Protein AF-A0A7C2S254-F1 (afdb_monomer)

Foldseek 3Di:
DPPDDFDWDFPDWADPDPFKIKTKTFTDPPDPDADDQPDWDWDWDDDPNHTDTDIFHFPDDRVDPRITITIAGHDVVDPPSVSD

Solvent-accessible surface area (backbone atoms only — not comparable to full-atom values): 5357 Å² total; per-residue (Å²): 129,84,86,80,82,77,68,64,44,82,74,45,76,46,79,79,49,102,45,30,36,36,39,31,36,30,48,51,91,89,59,86,81,82,67,62,86,87,43,64,46,74,46,79,40,82,49,98,95,45,75,47,76,44,80,44,57,54,67,48,59,67,84,50,71,60,42,47,29,37,71,47,58,54,42,90,95,36,95,60,38,70,81,107

Mean predicted aligned error: 4.43 Å

Secondary structure (DSSP, 8-state):
-------EEEEEEEEEETTEEEEEEEEPTT------TT-EEEEEEEETTEEEEEEEEB-S-TT--SEEEEEEE--TT-TTGGG-

pLDDT: mean 90.17, std 11.11, range [46.66, 98.19]

Sequence (84 aa):
MPKASYPTTVEAIQILTPTVKVFRLRFQPGADFRFIAGQYVMVDIPKDGGVIQKAYSIASSPMQVGSIDLCIKLVEGGYVSTYF

Nearest PDB structures (foldseek):
  5thx-assembly1_A  TM=8.534E-01  e=3.247E-04  Neisseria gonorrhoeae MIA_2011_03-10
  5yly-assembly1_A  TM=8.024E-01  e=4.098E-03  Ulva prolifera
  2gpj-assembly1_A  TM=8.215E-01  e=1.195E-02  Shewanella putrefaciens CN-32
  6o0a-assembly1_A  TM=8.733E-01  e=2.099E-02  Malassezia yamatoensis
  3jqp-assembly6_F-4  TM=5.993E-01  e=5.470E-02  Plasmodium falciparum

Structure (mmCIF, N/CA/C/O backbone):
data_AF-A0A7C2S254-F1
#
_entry.id   AF-A0A7C2S254-F1
#
loop_
_atom_site.group_PDB
_atom_site.id
_atom_site.type_symbol
_atom_site.label_atom_id
_atom_site.label_alt_id
_atom_site.label_comp_id
_atom_site.label_asym_id
_atom_site.label_entity_id
_atom_site.label_seq_id
_atom_site.pdbx_PDB_ins_code
_atom_site.Cartn_x
_atom_site.Cartn_y
_atom_site.Cartn_z
_atom_site.occupancy
_atom_site.B_iso_or_equiv
_atom_site.auth_seq_id
_atom_site.auth_comp_id
_atom_site.auth_asym_id
_atom_site.auth_atom_id
_atom_site.pdbx_PDB_model_num
ATOM 1 N N . MET A 1 1 ? -2.832 13.951 -15.449 1.00 46.66 1 MET A N 1
ATOM 2 C CA . MET A 1 1 ? -2.398 12.584 -15.816 1.00 46.66 1 MET A CA 1
ATOM 3 C C . MET A 1 1 ? -3.585 11.653 -15.633 1.00 46.66 1 MET A C 1
ATOM 5 O O . MET A 1 1 ? -4.311 11.862 -14.664 1.00 46.66 1 MET A O 1
ATOM 9 N N . PRO A 1 2 ? -3.844 10.699 -16.542 1.00 48.44 2 PR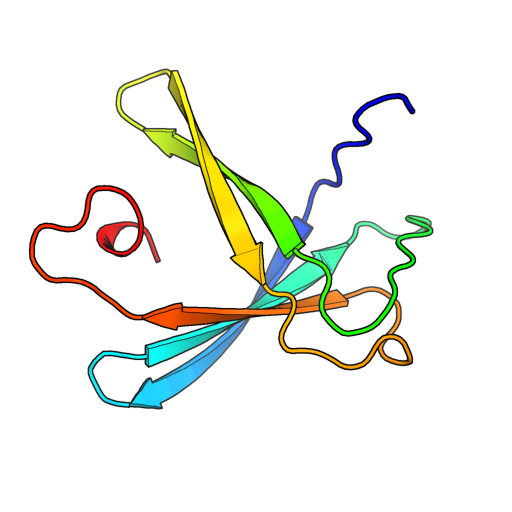O A N 1
ATOM 10 C CA . PRO A 1 2 ? -4.904 9.718 -16.328 1.00 48.44 2 PRO A CA 1
ATOM 11 C C . PRO A 1 2 ? -4.638 8.952 -15.026 1.00 48.44 2 PRO A C 1
ATOM 13 O O . PRO A 1 2 ? -3.495 8.621 -14.712 1.00 48.44 2 PRO A O 1
ATOM 16 N N . LYS A 1 3 ? -5.694 8.724 -14.243 1.00 62.72 3 LYS A N 1
ATOM 17 C CA . LYS A 1 3 ? -5.634 7.969 -12.988 1.00 62.72 3 LYS A CA 1
ATOM 18 C C . LYS A 1 3 ? -5.422 6.495 -13.361 1.00 62.72 3 LYS A C 1
ATOM 20 O O . LYS A 1 3 ? -6.378 5.801 -13.687 1.00 62.72 3 LYS A O 1
ATOM 25 N N . ALA A 1 4 ? -4.172 6.042 -13.411 1.00 82.44 4 ALA A N 1
ATOM 26 C CA . ALA A 1 4 ? -3.870 4.634 -13.645 1.00 82.44 4 ALA A CA 1
ATOM 27 C C . ALA A 1 4 ? -4.225 3.839 -12.381 1.00 82.44 4 ALA A C 1
ATOM 29 O O . ALA A 1 4 ? -3.727 4.149 -11.297 1.00 82.44 4 ALA A O 1
ATOM 30 N N . SER A 1 5 ? -5.108 2.850 -12.519 1.00 89.62 5 SER A N 1
ATOM 31 C CA . SER A 1 5 ? -5.415 1.896 -11.452 1.00 89.62 5 SER A CA 1
ATOM 32 C C . SER A 1 5 ? -4.613 0.620 -11.673 1.00 89.62 5 SER A C 1
ATOM 34 O O . SER A 1 5 ? -4.504 0.140 -12.802 1.00 89.62 5 SER A O 1
ATOM 36 N N . TYR A 1 6 ? -4.043 0.090 -10.595 1.00 93.38 6 TYR A N 1
ATOM 37 C CA . TYR A 1 6 ? -3.195 -1.093 -10.622 1.00 93.38 6 TYR A CA 1
ATOM 38 C C . TYR A 1 6 ? -3.846 -2.190 -9.779 1.00 93.38 6 TYR A C 1
ATOM 40 O O . TYR A 1 6 ? -3.846 -2.090 -8.549 1.00 93.38 6 TYR A O 1
ATOM 48 N N . PRO A 1 7 ? -4.389 -3.249 -10.403 1.00 93.50 7 PRO A N 1
ATOM 49 C CA . PRO A 1 7 ? -4.826 -4.425 -9.670 1.00 93.50 7 PRO A CA 1
ATOM 50 C C . PRO A 1 7 ? -3.640 -5.042 -8.926 1.00 93.50 7 PRO A C 1
ATOM 52 O O . PRO A 1 7 ? -2.559 -5.224 -9.496 1.00 93.50 7 PRO A O 1
ATOM 55 N N . THR A 1 8 ? -3.843 -5.378 -7.655 1.00 95.38 8 THR A N 1
ATOM 56 C CA . THR A 1 8 ? -2.807 -5.967 -6.803 1.00 95.38 8 THR A CA 1
ATOM 57 C C . THR A 1 8 ? -3.326 -7.188 -6.061 1.00 95.38 8 THR A C 1
ATOM 59 O O . THR A 1 8 ? -4.531 -7.388 -5.910 1.00 95.38 8 THR A O 1
ATOM 62 N N . THR A 1 9 ? -2.401 -8.017 -5.594 1.00 96.06 9 THR A N 1
ATOM 63 C CA . THR A 1 9 ? -2.673 -9.095 -4.642 1.00 96.06 9 THR A CA 1
ATOM 64 C C . THR A 1 9 ? -1.884 -8.826 -3.369 1.00 96.06 9 THR A C 1
ATOM 66 O O . THR A 1 9 ? -0.726 -8.414 -3.442 1.00 96.06 9 THR A O 1
ATOM 69 N N . VAL A 1 10 ? -2.490 -9.072 -2.205 1.00 96.38 10 VAL A N 1
ATOM 70 C CA . VAL A 1 10 ? -1.755 -9.072 -0.935 1.00 96.38 10 VAL A CA 1
ATOM 71 C C . VAL A 1 10 ? -0.810 -10.272 -0.945 1.00 96.38 10 VAL A C 1
ATOM 73 O O . VAL A 1 10 ? -1.253 -11.415 -0.890 1.00 96.38 10 VAL A O 1
ATOM 76 N N . GLU A 1 11 ? 0.487 -10.012 -1.069 1.00 97.19 11 GLU A N 1
ATOM 77 C CA . GLU A 1 11 ? 1.525 -11.045 -1.089 1.00 97.19 11 GLU A CA 1
ATOM 78 C C . GLU A 1 11 ? 1.953 -11.439 0.327 1.00 97.19 11 GLU A C 1
ATOM 80 O O . GLU A 1 11 ? 2.228 -12.606 0.590 1.00 97.19 11 GLU A O 1
ATOM 85 N N . ALA A 1 12 ? 1.992 -10.472 1.244 1.00 97.06 12 ALA A N 1
ATOM 86 C CA . ALA A 1 12 ? 2.358 -10.703 2.633 1.00 97.06 12 ALA A CA 1
ATOM 87 C C . ALA A 1 12 ? 1.686 -9.691 3.564 1.00 97.06 12 ALA A C 1
ATOM 89 O O . ALA A 1 12 ? 1.410 -8.551 3.177 1.00 97.06 12 ALA A O 1
ATOM 90 N N . ILE A 1 13 ? 1.474 -10.111 4.811 1.00 97.19 13 ILE A N 1
ATOM 91 C CA . ILE A 1 13 ? 1.033 -9.253 5.910 1.00 97.19 13 ILE A CA 1
ATOM 92 C C . ILE A 1 13 ? 2.003 -9.452 7.071 1.00 97.19 13 ILE A C 1
ATOM 94 O O . ILE A 1 13 ? 2.185 -10.574 7.541 1.00 97.19 13 ILE A O 1
ATOM 98 N N . GLN A 1 14 ? 2.606 -8.368 7.550 1.00 97.44 14 GLN A N 1
ATOM 99 C CA . GLN A 1 14 ? 3.472 -8.377 8.726 1.00 97.44 14 GLN A CA 1
ATOM 100 C C . GLN A 1 14 ? 2.833 -7.559 9.845 1.00 97.44 14 GLN A C 1
ATOM 102 O O . GLN A 1 14 ? 2.513 -6.388 9.666 1.00 97.44 14 GLN A O 1
ATOM 107 N N . ILE A 1 15 ? 2.684 -8.154 11.025 1.00 96.75 15 ILE A N 1
ATOM 108 C CA . ILE A 1 15 ? 2.242 -7.438 12.225 1.00 96.75 15 ILE A CA 1
ATOM 109 C C . ILE A 1 15 ? 3.467 -6.746 12.831 1.00 96.75 15 ILE A C 1
ATOM 111 O O . ILE A 1 15 ? 4.423 -7.419 13.210 1.00 96.75 15 ILE A O 1
ATOM 115 N N . LEU A 1 16 ? 3.450 -5.413 12.908 1.00 95.88 16 LEU A N 1
ATOM 116 C CA . LEU A 1 16 ? 4.514 -4.637 13.559 1.00 95.88 16 LEU A CA 1
ATOM 117 C C . LEU A 1 16 ? 4.176 -4.327 15.016 1.00 95.88 16 LEU A C 1
ATOM 119 O O . LEU A 1 16 ? 5.048 -4.346 15.879 1.00 95.88 16 LEU A O 1
ATOM 123 N N . THR A 1 17 ? 2.907 -4.029 15.293 1.00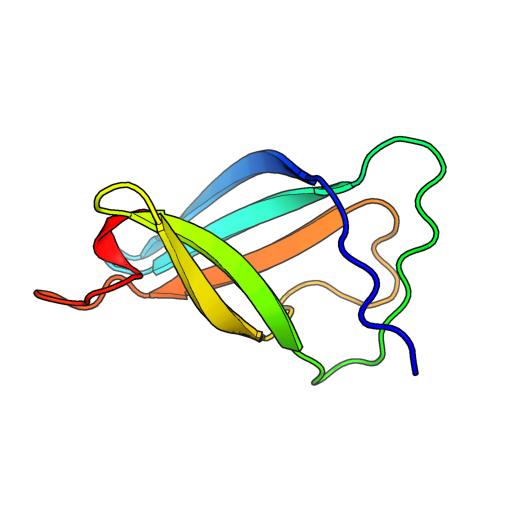 95.94 17 THR A N 1
ATOM 124 C CA . THR A 1 17 ? 2.386 -3.777 16.643 1.00 95.94 17 THR A CA 1
ATOM 125 C C . THR A 1 17 ? 0.948 -4.299 16.734 1.00 95.94 17 THR A C 1
ATOM 127 O O . THR A 1 17 ? 0.352 -4.593 15.694 1.00 95.94 17 THR A O 1
ATOM 130 N N . PRO A 1 18 ? 0.323 -4.345 17.927 1.00 93.69 18 PRO A N 1
ATOM 131 C CA . PRO A 1 18 ? -1.087 -4.727 18.055 1.00 93.69 18 PRO A CA 1
ATOM 132 C C . PRO A 1 18 ? -2.056 -3.886 17.210 1.00 93.69 18 PRO A C 1
ATOM 134 O O . PRO A 1 18 ? -3.165 -4.326 16.932 1.00 93.69 18 PRO A O 1
ATOM 137 N N . THR A 1 19 ? -1.650 -2.681 16.797 1.00 93.56 19 THR A N 1
ATOM 138 C CA . THR A 1 19 ? -2.483 -1.775 15.993 1.00 93.56 19 THR A CA 1
ATOM 139 C C . THR A 1 19 ? -1.868 -1.430 14.644 1.00 93.56 19 THR A C 1
ATOM 141 O O . THR A 1 19 ? -2.434 -0.609 13.938 1.00 93.56 19 THR A O 1
ATOM 144 N N . VAL A 1 20 ? -0.728 -2.002 14.251 1.00 95.12 20 VAL A N 1
ATOM 145 C CA . VAL A 1 20 ? -0.059 -1.655 12.988 1.00 95.12 20 VAL A CA 1
ATOM 146 C C . VAL A 1 20 ? 0.341 -2.914 12.241 1.00 95.12 20 VAL A C 1
ATOM 148 O O . VAL A 1 20 ? 1.087 -3.747 12.760 1.00 95.12 20 VAL A O 1
ATOM 151 N N . LYS A 1 21 ? -0.113 -3.007 10.991 1.00 97.06 21 LYS A N 1
ATOM 152 C CA . LYS A 1 21 ? 0.260 -4.060 10.048 1.00 97.06 21 LYS A CA 1
ATOM 153 C C . LYS A 1 21 ? 0.871 -3.441 8.793 1.00 97.06 21 LYS A C 1
ATOM 155 O O . LYS A 1 21 ? 0.449 -2.372 8.352 1.00 97.06 21 LYS A O 1
ATOM 160 N N . VAL A 1 22 ? 1.829 -4.136 8.199 1.00 97.88 22 VAL A N 1
ATOM 161 C CA . VAL A 1 22 ? 2.352 -3.849 6.864 1.00 97.88 22 VAL A CA 1
ATOM 162 C C . VAL A 1 22 ? 1.733 -4.826 5.880 1.00 97.88 22 VAL A C 1
ATOM 164 O O . VAL A 1 22 ? 1.810 -6.035 6.084 1.00 97.88 22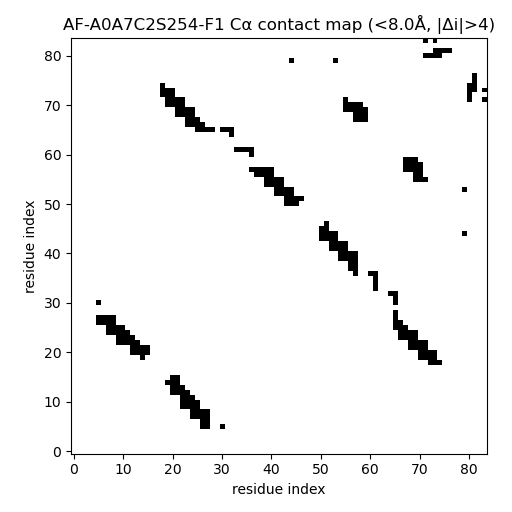 VAL A O 1
ATOM 167 N N . PHE A 1 23 ? 1.147 -4.296 4.812 1.00 97.62 23 PHE A N 1
ATOM 168 C CA . PHE A 1 23 ? 0.619 -5.060 3.687 1.00 97.62 23 PHE A CA 1
ATOM 169 C C . PHE A 1 23 ? 1.551 -4.897 2.502 1.00 97.62 23 PHE A C 1
ATOM 171 O O . PHE A 1 23 ? 1.734 -3.777 2.023 1.00 97.62 23 PHE A O 1
ATOM 178 N N . ARG A 1 24 ? 2.098 -6.003 2.003 1.00 97.94 24 ARG A N 1
ATOM 179 C CA . ARG A 1 24 ? 2.810 -6.016 0.727 1.00 97.94 24 ARG A CA 1
ATOM 180 C C . ARG A 1 24 ? 1.822 -6.274 -0.395 1.00 97.94 24 ARG A C 1
ATOM 182 O O . ARG A 1 24 ? 1.235 -7.354 -0.471 1.00 97.94 24 ARG A O 1
ATOM 189 N N . LEU A 1 25 ? 1.644 -5.287 -1.260 1.00 97.38 25 LEU A N 1
ATOM 190 C CA . LEU A 1 25 ? 0.781 -5.359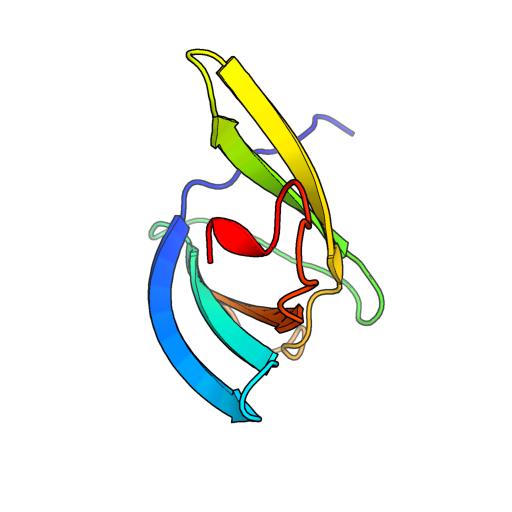 -2.430 1.00 97.38 25 LEU A CA 1
ATOM 191 C C . LEU A 1 25 ? 1.641 -5.618 -3.660 1.00 97.38 25 LEU A C 1
ATOM 193 O O . LEU A 1 25 ? 2.424 -4.761 -4.069 1.00 97.38 25 LEU A O 1
ATOM 197 N N . ARG A 1 26 ? 1.495 -6.801 -4.253 1.00 97.88 26 ARG A N 1
ATOM 198 C CA . ARG A 1 26 ? 2.176 -7.173 -5.493 1.00 97.88 26 ARG A CA 1
ATOM 199 C C . ARG A 1 26 ? 1.334 -6.763 -6.693 1.00 97.88 26 ARG A C 1
ATOM 201 O O . ARG A 1 26 ? 0.147 -7.090 -6.752 1.00 97.88 26 ARG A O 1
ATOM 208 N N . PHE A 1 27 ? 1.950 -6.084 -7.653 1.00 96.75 27 PHE A N 1
ATOM 209 C CA . PHE A 1 27 ? 1.319 -5.734 -8.924 1.00 96.75 27 PHE A CA 1
ATOM 210 C C . PHE A 1 27 ? 1.219 -6.946 -9.857 1.00 96.75 27 PHE A C 1
ATOM 212 O O . PHE A 1 27 ? 1.960 -7.921 -9.726 1.00 96.75 27 PHE A O 1
ATOM 219 N N . GLN A 1 28 ? 0.307 -6.885 -10.828 1.00 95.50 28 GLN A N 1
ATOM 220 C CA . GLN A 1 28 ? 0.255 -7.885 -11.896 1.00 95.50 28 GLN A CA 1
ATOM 221 C C . GLN A 1 28 ? 1.552 -7.880 -12.730 1.00 95.50 28 GLN A C 1
ATOM 223 O O . GLN A 1 28 ? 2.165 -6.818 -12.897 1.00 95.50 28 GLN A O 1
ATOM 228 N N . PRO A 1 29 ? 1.980 -9.034 -13.279 1.00 92.75 29 PRO A N 1
ATOM 229 C CA . PRO A 1 29 ? 3.134 -9.095 -14.170 1.00 92.75 29 PRO A CA 1
ATOM 230 C C . PRO A 1 29 ? 3.021 -8.084 -15.319 1.00 92.75 29 PRO A C 1
ATOM 232 O O . PRO A 1 29 ? 1.971 -7.962 -15.945 1.00 92.75 29 PRO A O 1
ATOM 235 N N . GLY A 1 30 ? 4.104 -7.355 -15.591 1.00 89.75 30 GLY A N 1
ATOM 236 C CA . GLY A 1 30 ? 4.147 -6.331 -16.641 1.00 89.75 30 GLY A CA 1
ATOM 237 C C . GLY A 1 30 ? 3.647 -4.942 -16.226 1.00 89.75 30 GLY A C 1
ATOM 238 O O . GLY A 1 30 ? 3.755 -4.012 -17.021 1.00 89.75 30 GLY A O 1
ATOM 239 N N . ALA A 1 31 ? 3.150 -4.759 -14.999 1.00 92.19 31 ALA A N 1
ATOM 240 C CA . ALA A 1 31 ? 2.865 -3.426 -14.476 1.00 92.19 31 ALA A CA 1
ATOM 241 C C . ALA A 1 31 ? 4.164 -2.628 -14.251 1.00 92.19 31 ALA A C 1
ATOM 243 O O . ALA A 1 31 ? 5.023 -3.045 -13.473 1.00 92.19 31 ALA A O 1
ATOM 244 N N . ASP A 1 32 ? 4.283 -1.454 -14.876 1.00 91.25 32 ASP A N 1
ATOM 245 C CA . ASP A 1 32 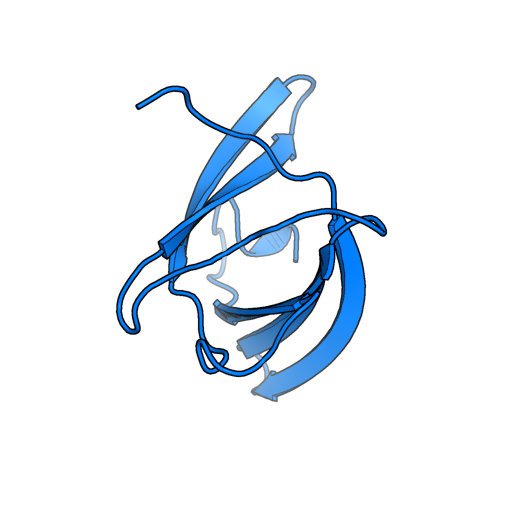? 5.390 -0.514 -14.647 1.00 91.25 32 ASP A CA 1
ATOM 246 C C . ASP A 1 32 ? 4.964 0.596 -13.679 1.00 91.25 32 ASP A C 1
ATOM 248 O O . ASP A 1 32 ? 4.733 1.748 -14.049 1.00 91.25 32 ASP A O 1
ATOM 252 N N . PHE A 1 33 ? 4.798 0.222 -12.410 1.00 94.12 33 PHE A N 1
ATOM 253 C CA . PHE A 1 33 ? 4.523 1.185 -11.350 1.00 94.12 33 PHE A CA 1
ATOM 254 C C . PHE A 1 33 ? 5.831 1.801 -10.843 1.00 94.12 33 PHE A C 1
ATOM 256 O O . PHE A 1 33 ? 6.689 1.102 -10.297 1.00 94.12 33 PHE A O 1
ATOM 263 N N . ARG A 1 34 ? 5.967 3.123 -10.980 1.00 94.31 34 ARG A N 1
ATOM 264 C CA . ARG A 1 34 ? 7.115 3.908 -10.504 1.00 94.31 34 ARG A CA 1
ATOM 265 C C . ARG A 1 34 ? 6.638 5.071 -9.647 1.00 94.31 34 ARG A C 1
ATOM 267 O O . ARG A 1 34 ? 5.627 5.696 -9.953 1.00 94.31 34 ARG A O 1
ATOM 274 N N . PHE A 1 35 ? 7.385 5.369 -8.590 1.00 94.88 35 PHE A N 1
ATOM 275 C CA . PHE A 1 35 ? 7.072 6.446 -7.656 1.00 94.88 35 PHE A CA 1
ATOM 276 C C . PHE A 1 35 ? 8.351 7.075 -7.095 1.00 94.88 35 PHE A C 1
ATOM 278 O O . PHE A 1 35 ? 9.435 6.500 -7.182 1.00 94.88 35 PHE A O 1
ATOM 285 N N . ILE A 1 36 ? 8.215 8.261 -6.512 1.00 96.38 36 ILE A N 1
ATOM 286 C CA . ILE A 1 36 ? 9.258 8.961 -5.760 1.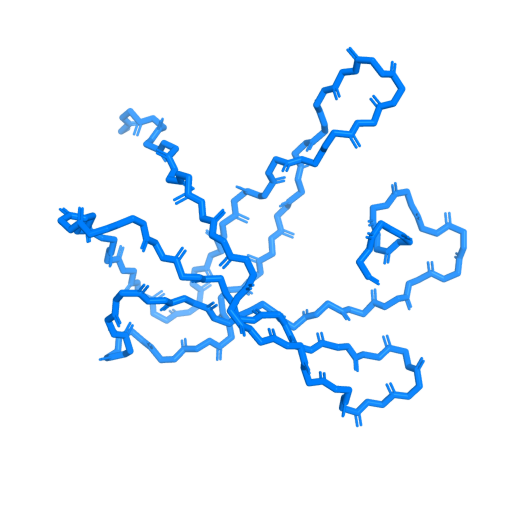00 96.38 36 ILE A CA 1
ATOM 287 C C . ILE A 1 36 ? 8.951 8.804 -4.267 1.00 96.38 36 ILE A C 1
ATOM 289 O O . ILE A 1 36 ? 7.789 8.834 -3.855 1.00 96.38 36 ILE A O 1
ATOM 293 N N . ALA A 1 37 ? 9.989 8.645 -3.445 1.00 96.81 37 ALA A N 1
ATOM 294 C CA . ALA A 1 37 ? 9.836 8.555 -1.996 1.00 96.81 37 ALA A CA 1
ATOM 295 C C . ALA A 1 37 ? 9.041 9.754 -1.438 1.00 96.81 37 ALA A C 1
ATOM 297 O O . ALA A 1 37 ? 9.257 10.897 -1.836 1.00 96.81 37 ALA A O 1
ATOM 298 N N . GLY A 1 38 ? 8.108 9.475 -0.523 1.00 95.56 38 GLY A N 1
ATOM 299 C CA . GLY A 1 38 ? 7.176 10.466 0.029 1.00 95.56 38 GLY A CA 1
ATOM 300 C C . GLY A 1 38 ? 5.824 10.553 -0.693 1.00 95.56 38 GLY A C 1
ATOM 301 O O . GLY A 1 38 ? 4.928 11.240 -0.206 1.00 95.56 38 GLY A O 1
ATOM 302 N N . GLN A 1 39 ? 5.637 9.849 -1.815 1.00 97.25 39 GLN A N 1
ATOM 303 C CA . GLN A 1 39 ? 4.335 9.744 -2.480 1.00 97.25 39 GLN A CA 1
ATOM 304 C C . GLN A 1 39 ? 3.376 8.764 -1.780 1.00 97.25 39 GLN A C 1
ATOM 306 O O . GLN A 1 39 ? 3.757 7.938 -0.947 1.00 97.25 39 GLN A O 1
ATOM 311 N N . TYR A 1 40 ? 2.099 8.865 -2.148 1.00 96.44 40 TYR A N 1
ATOM 312 C CA . TYR A 1 40 ? 1.012 8.025 -1.657 1.00 96.44 40 TYR A CA 1
ATOM 313 C C . TYR A 1 40 ? 0.213 7.431 -2.820 1.00 96.44 40 TYR A C 1
ATOM 315 O O . TYR A 1 40 ? 0.255 7.938 -3.943 1.00 96.44 40 TYR A O 1
ATOM 323 N N . VAL A 1 41 ? -0.549 6.378 -2.531 1.00 95.62 41 VAL A N 1
ATOM 324 C CA . VAL A 1 41 ? -1.529 5.781 -3.447 1.00 95.62 41 VAL A CA 1
ATOM 325 C C . VAL A 1 41 ? -2.939 5.929 -2.893 1.00 95.62 41 VAL A C 1
ATOM 327 O O . VAL A 1 41 ? -3.138 5.986 -1.679 1.00 95.62 41 VAL A O 1
ATOM 330 N N . MET A 1 42 ? -3.927 5.980 -3.785 1.00 95.25 42 MET A N 1
ATOM 331 C CA . MET A 1 42 ? -5.329 5.796 -3.415 1.00 95.25 42 MET A CA 1
ATOM 332 C C . MET A 1 42 ? -5.644 4.306 -3.498 1.00 95.25 42 MET A C 1
ATOM 334 O O . MET A 1 42 ? -5.525 3.722 -4.571 1.00 95.25 42 MET A O 1
ATOM 338 N N . VAL A 1 43 ? -6.021 3.703 -2.375 1.00 93.50 43 VAL A N 1
ATOM 339 C CA . VAL A 1 43 ? -6.443 2.303 -2.320 1.00 93.50 43 VAL A CA 1
ATOM 340 C C . VAL A 1 43 ? -7.961 2.246 -2.412 1.00 93.50 43 VAL A C 1
ATOM 342 O O . VAL A 1 43 ? -8.650 2.912 -1.635 1.00 93.50 43 VAL A O 1
ATOM 345 N N . ASP A 1 44 ? -8.447 1.451 -3.361 1.00 92.50 44 ASP A N 1
ATOM 346 C CA . ASP A 1 44 ? -9.862 1.158 -3.568 1.00 92.50 44 ASP A CA 1
ATOM 347 C C . ASP A 1 44 ? -10.288 0.016 -2.650 1.00 92.50 44 ASP A C 1
ATOM 349 O O . ASP A 1 44 ? -9.710 -1.071 -2.678 1.00 92.50 44 ASP A O 1
ATOM 353 N N . ILE A 1 45 ? -11.285 0.272 -1.807 1.00 87.56 45 ILE A N 1
ATOM 354 C CA . ILE A 1 45 ? -11.717 -0.650 -0.757 1.00 87.56 45 ILE A CA 1
ATOM 355 C C . ILE A 1 45 ? -13.211 -0.915 -0.942 1.00 87.56 45 ILE A C 1
ATOM 357 O O . ILE A 1 45 ? -14.005 0.030 -0.867 1.00 87.56 45 ILE A O 1
ATOM 361 N N . PRO A 1 46 ? -13.616 -2.169 -1.206 1.00 86.25 46 PRO A N 1
ATOM 362 C CA . PRO A 1 46 ? -15.023 -2.530 -1.316 1.00 86.25 46 PRO A CA 1
ATOM 363 C C . PRO A 1 46 ? -15.736 -2.339 0.027 1.00 86.25 46 PRO A C 1
ATOM 365 O O . PRO A 1 46 ? -15.283 -2.854 1.050 1.00 86.25 46 PRO A O 1
ATOM 368 N N . LYS A 1 47 ? -16.859 -1.615 0.034 1.00 81.56 47 LYS A N 1
ATOM 369 C CA . LYS A 1 47 ? -17.682 -1.406 1.232 1.00 81.56 47 LYS A CA 1
ATOM 370 C C . LYS A 1 47 ? -19.135 -1.110 0.868 1.00 81.56 47 LYS A C 1
ATOM 372 O O . LYS A 1 47 ? -19.385 -0.282 -0.000 1.00 81.56 47 LYS A O 1
ATOM 377 N N . ASP A 1 48 ? -20.076 -1.765 1.551 1.00 83.69 48 ASP A N 1
ATOM 378 C CA . ASP A 1 48 ? -21.526 -1.511 1.471 1.00 83.69 48 ASP A CA 1
ATOM 379 C C . ASP A 1 48 ? -22.083 -1.446 0.030 1.00 83.69 48 ASP A C 1
ATOM 381 O O . ASP A 1 48 ? -22.915 -0.607 -0.302 1.00 83.69 48 ASP A O 1
ATOM 385 N N . GLY A 1 49 ? -21.594 -2.321 -0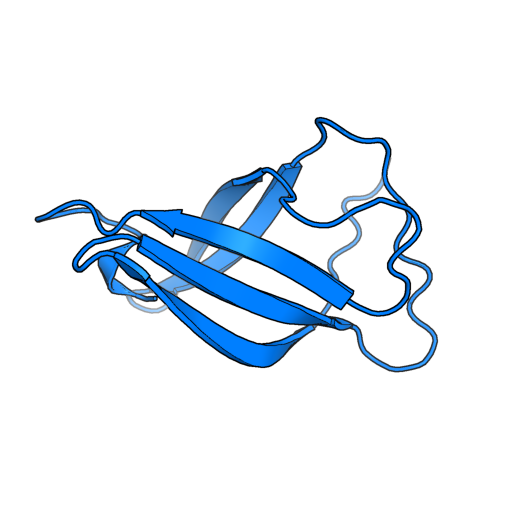.858 1.00 86.31 49 GLY A N 1
ATOM 386 C CA . GLY A 1 49 ? -21.999 -2.361 -2.272 1.00 86.31 49 GLY A CA 1
ATOM 387 C C . GLY A 1 49 ? -21.346 -1.299 -3.169 1.00 86.31 49 GLY A C 1
ATOM 388 O O . GLY A 1 49 ? -21.642 -1.251 -4.361 1.00 86.31 49 GLY A O 1
ATOM 389 N N . GLY A 1 50 ? -20.442 -0.480 -2.626 1.00 89.25 50 GLY A N 1
ATOM 390 C CA . GLY A 1 50 ? -19.648 0.509 -3.352 1.00 89.25 50 GLY A CA 1
ATOM 391 C C . GLY A 1 50 ? -18.140 0.362 -3.127 1.00 89.25 50 GLY A C 1
ATOM 392 O O . GLY A 1 50 ? -17.652 -0.615 -2.557 1.00 89.25 50 GLY A O 1
ATOM 393 N N . VAL A 1 51 ? -17.391 1.363 -3.594 1.00 89.19 51 VAL A N 1
ATOM 394 C CA . VAL A 1 51 ? -15.938 1.469 -3.416 1.00 89.19 51 VAL A CA 1
ATOM 395 C C . VA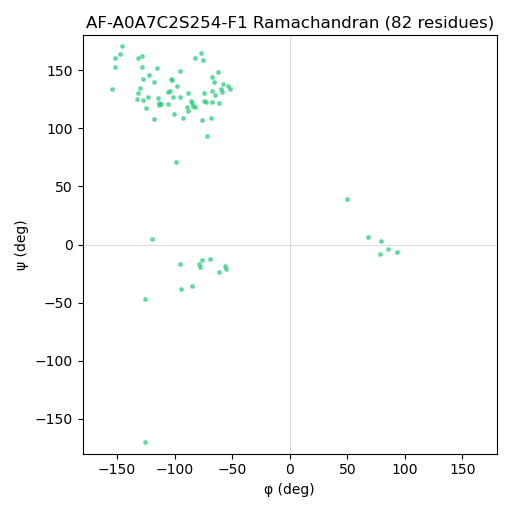L A 1 51 ? -15.627 2.789 -2.729 1.00 89.19 51 VAL A C 1
ATOM 397 O O . VAL A 1 51 ? -16.031 3.853 -3.202 1.00 89.19 51 VAL A O 1
ATOM 400 N N . ILE A 1 52 ? -14.880 2.725 -1.630 1.00 90.25 52 ILE A N 1
ATOM 401 C CA . ILE A 1 52 ? -14.302 3.904 -0.984 1.00 90.25 52 ILE A CA 1
ATOM 402 C C . ILE A 1 52 ? -12.820 3.996 -1.339 1.00 90.25 52 ILE A C 1
ATOM 404 O O . ILE A 1 52 ? -12.129 2.981 -1.391 1.00 90.25 52 ILE A O 1
ATOM 408 N N . GLN A 1 53 ? -12.320 5.213 -1.561 1.00 90.81 53 GLN A N 1
ATOM 409 C CA . GLN A 1 53 ? -10.896 5.442 -1.809 1.00 90.81 53 GLN A CA 1
ATOM 410 C C . GLN A 1 53 ? -10.234 6.025 -0.562 1.00 90.81 53 GLN A C 1
ATOM 412 O O . GLN A 1 53 ? -10.719 7.012 0.001 1.00 90.81 53 GLN A O 1
ATOM 417 N N . LYS A 1 54 ? -9.087 5.476 -0.156 1.00 91.38 54 LYS A N 1
ATOM 418 C CA . LYS A 1 54 ? -8.288 6.037 0.942 1.00 91.38 54 LYS A CA 1
ATOM 419 C C . LYS A 1 54 ? -6.831 6.199 0.539 1.00 91.38 54 LYS A C 1
ATOM 421 O O . LYS A 1 54 ? -6.237 5.296 -0.037 1.00 91.38 54 LYS A O 1
ATOM 426 N N . ALA A 1 55 ? -6.267 7.358 0.863 1.00 94.56 55 ALA A N 1
ATOM 427 C CA . ALA A 1 55 ? -4.853 7.627 0.660 1.00 94.56 55 ALA A CA 1
ATOM 428 C C . ALA A 1 55 ? -4.001 6.881 1.697 1.00 94.56 55 ALA A C 1
ATOM 430 O O . ALA A 1 55 ? -4.253 7.004 2.900 1.00 94.56 55 ALA A O 1
ATOM 431 N N . TYR A 1 56 ? -2.974 6.177 1.227 1.00 95.75 56 TYR A N 1
ATOM 432 C CA . TYR A 1 56 ? -1.927 5.577 2.051 1.00 95.75 56 TYR A CA 1
ATOM 433 C C . TYR A 1 56 ? -0.553 5.911 1.480 1.00 95.75 56 TYR A C 1
ATOM 435 O O . TYR A 1 56 ? -0.310 5.738 0.285 1.00 95.75 56 TYR A O 1
ATOM 443 N N . SER A 1 57 ? 0.349 6.386 2.338 1.00 97.06 57 SER A N 1
ATOM 444 C CA . SER A 1 57 ? 1.745 6.614 1.967 1.00 97.06 57 SER A CA 1
ATOM 445 C C . SER A 1 57 ? 2.432 5.292 1.645 1.00 97.06 57 SER A C 1
ATOM 447 O O . SER A 1 57 ? 2.222 4.295 2.341 1.00 97.06 57 SER A O 1
ATOM 449 N N . ILE A 1 58 ? 3.272 5.295 0.613 1.00 97.94 58 ILE A N 1
ATOM 450 C CA . ILE A 1 58 ? 4.079 4.125 0.271 1.00 97.94 58 ILE A CA 1
ATOM 451 C C . ILE A 1 58 ? 5.218 4.019 1.289 1.00 97.94 58 ILE A C 1
ATOM 453 O O . ILE A 1 58 ? 5.977 4.970 1.474 1.00 97.94 58 ILE A O 1
ATOM 457 N N . ALA A 1 59 ? 5.315 2.875 1.964 1.00 97.75 59 ALA A N 1
ATOM 458 C CA . ALA A 1 59 ? 6.319 2.615 2.995 1.00 97.75 59 ALA A CA 1
ATOM 459 C C . ALA A 1 59 ? 7.564 1.887 2.455 1.00 97.75 59 ALA A C 1
ATOM 461 O O . ALA A 1 59 ? 8.601 1.886 3.115 1.00 97.75 59 ALA A O 1
ATOM 462 N N . SER A 1 60 ? 7.482 1.276 1.269 1.00 97.81 60 SER A N 1
ATOM 463 C CA . SER A 1 60 ? 8.617 0.621 0.608 1.00 97.81 60 SER A CA 1
ATOM 464 C C . SER A 1 60 ? 9.509 1.608 -0.157 1.00 97.81 60 SER A C 1
ATOM 466 O O . SER A 1 60 ? 9.102 2.711 -0.524 1.00 97.81 60 SER A O 1
ATOM 468 N N . SER A 1 61 ? 10.747 1.188 -0.435 1.00 97.56 61 SER A N 1
ATOM 469 C CA . SER A 1 61 ? 11.689 1.943 -1.272 1.00 97.56 61 SER A CA 1
ATOM 470 C C . SER A 1 61 ? 11.229 1.993 -2.740 1.00 97.56 61 SER A C 1
ATOM 472 O O . SER A 1 61 ? 10.779 0.967 -3.248 1.00 97.56 61 SER A O 1
ATOM 474 N N . PRO A 1 62 ? 11.438 3.105 -3.476 1.00 97.19 62 PRO A N 1
ATOM 475 C CA . PRO A 1 62 ? 11.264 3.160 -4.935 1.00 97.19 62 PRO A CA 1
ATOM 476 C C . PRO A 1 62 ? 12.098 2.142 -5.728 1.00 97.19 62 PRO A C 1
ATOM 478 O O . PRO A 1 62 ? 11.809 1.875 -6.893 1.00 97.19 62 PRO A O 1
ATOM 481 N N . MET A 1 63 ? 13.148 1.584 -5.114 1.00 96.69 63 MET A N 1
ATOM 482 C CA . MET A 1 63 ? 13.971 0.527 -5.713 1.00 96.69 63 MET A CA 1
ATOM 483 C C . MET A 1 63 ? 13.307 -0.856 -5.634 1.00 96.69 63 MET A C 1
ATOM 485 O O . MET A 1 63 ? 13.710 -1.765 -6.358 1.00 96.69 63 MET A O 1
ATOM 489 N N . GLN A 1 64 ? 12.297 -1.027 -4.774 1.00 95.62 64 GLN A N 1
ATOM 490 C CA . GLN A 1 64 ? 11.486 -2.238 -4.728 1.00 95.62 64 GLN A CA 1
ATOM 491 C C . GLN A 1 64 ? 10.516 -2.217 -5.911 1.00 95.62 64 GLN A C 1
ATOM 493 O O . GLN A 1 64 ? 9.564 -1.442 -5.946 1.00 95.62 64 GLN A O 1
ATOM 498 N N . VAL A 1 65 ? 10.784 -3.066 -6.901 1.00 94.56 65 VAL A N 1
ATOM 499 C CA . VAL A 1 65 ? 9.966 -3.191 -8.112 1.00 94.56 65 VAL A CA 1
ATOM 500 C C . VAL A 1 65 ? 8.944 -4.319 -7.982 1.00 94.56 65 VAL A C 1
ATOM 502 O O . VAL A 1 65 ? 9.181 -5.319 -7.309 1.00 94.56 65 VAL A O 1
ATOM 505 N N . GLY A 1 66 ? 7.792 -4.164 -8.638 1.00 95.88 66 GLY A N 1
ATOM 506 C CA . GLY A 1 66 ? 6.742 -5.190 -8.687 1.00 95.88 66 GLY A CA 1
ATOM 507 C C . GLY A 1 66 ? 5.866 -5.293 -7.432 1.00 95.88 66 GLY A C 1
ATOM 508 O O . GLY A 1 66 ? 4.842 -5.973 -7.466 1.00 95.88 66 GLY A O 1
ATOM 509 N N . SER A 1 67 ? 6.198 -4.586 -6.351 1.00 97.38 67 SER A N 1
ATOM 510 C CA . SER A 1 67 ? 5.347 -4.480 -5.165 1.00 97.38 67 SER A CA 1
ATOM 511 C C . SER A 1 67 ? 5.559 -3.169 -4.417 1.00 97.38 67 SER A C 1
ATOM 513 O O . SER A 1 67 ? 6.598 -2.522 -4.558 1.00 97.38 67 SER A O 1
ATOM 515 N N . ILE A 1 68 ? 4.582 -2.806 -3.591 1.00 98.06 68 ILE A N 1
ATOM 516 C CA . ILE A 1 68 ? 4.706 -1.742 -2.595 1.00 98.06 68 ILE A CA 1
ATOM 517 C C . ILE A 1 68 ? 4.269 -2.237 -1.224 1.00 98.06 68 ILE A C 1
ATOM 519 O O . ILE A 1 68 ? 3.402 -3.103 -1.121 1.00 98.06 68 ILE A O 1
ATOM 523 N N . ASP A 1 69 ? 4.822 -1.633 -0.179 1.00 98.19 69 ASP A N 1
ATOM 524 C CA . ASP A 1 69 ? 4.416 -1.906 1.195 1.00 98.19 69 ASP A CA 1
ATOM 525 C C . ASP A 1 69 ? 3.579 -0.732 1.720 1.00 98.19 69 ASP A C 1
ATOM 527 O O . ASP A 1 69 ? 3.974 0.430 1.594 1.00 98.19 69 ASP A O 1
ATOM 531 N N . LEU A 1 70 ? 2.422 -1.026 2.315 1.00 97.62 70 LEU A N 1
ATOM 532 C CA . LEU A 1 70 ? 1.569 -0.051 2.992 1.00 97.62 70 LEU A CA 1
ATOM 533 C C . LEU A 1 70 ? 1.535 -0.350 4.488 1.00 97.62 70 LEU A C 1
ATOM 535 O O . LEU A 1 70 ? 1.130 -1.434 4.904 1.00 97.62 70 LEU A O 1
ATOM 539 N N . CYS A 1 71 ? 1.931 0.627 5.300 1.00 96.75 71 CYS A N 1
ATOM 540 C CA . CYS A 1 71 ? 1.861 0.538 6.754 1.00 96.75 71 CYS A CA 1
ATOM 541 C C . CYS A 1 71 ? 0.531 1.127 7.235 1.00 96.75 71 CYS A C 1
ATOM 543 O O . CYS A 1 71 ? 0.308 2.338 7.152 1.00 96.75 71 CYS A O 1
ATOM 545 N N . ILE A 1 72 ? -0.371 0.269 7.706 1.00 94.88 72 ILE A N 1
ATOM 546 C CA . ILE A 1 72 ? -1.737 0.646 8.066 1.00 94.88 72 ILE A CA 1
ATOM 547 C C . ILE A 1 72 ? -1.915 0.495 9.571 1.00 94.88 72 ILE A C 1
ATOM 549 O O . ILE A 1 72 ? -1.777 -0.592 10.135 1.00 94.88 72 ILE A O 1
ATOM 553 N N . LYS A 1 73 ? -2.255 1.614 10.216 1.00 92.81 73 LYS A N 1
ATOM 554 C CA . LYS A 1 73 ? -2.664 1.639 11.615 1.00 92.81 73 LYS A CA 1
ATOM 555 C C . LYS A 1 73 ? -4.164 1.362 11.724 1.00 92.81 73 LYS A C 1
ATOM 557 O O . LYS A 1 73 ? -4.974 2.104 11.165 1.00 92.81 73 LYS A O 1
ATOM 562 N N . LEU A 1 74 ? -4.525 0.335 12.485 1.00 88.81 74 LEU A N 1
ATOM 563 C CA . LEU A 1 74 ? -5.873 0.112 12.979 1.00 88.81 74 LEU A CA 1
ATOM 564 C C . LEU A 1 74 ? -6.277 1.294 13.862 1.00 88.81 74 LEU A C 1
ATOM 566 O O . LEU A 1 74 ? -5.617 1.622 14.849 1.00 88.81 74 LEU A O 1
ATOM 570 N N . VAL A 1 75 ? -7.369 1.942 13.476 1.00 87.12 75 VAL A N 1
ATOM 571 C CA . VAL A 1 75 ? -8.005 3.000 14.256 1.00 87.12 75 VAL A CA 1
ATOM 572 C C . VAL A 1 75 ? -9.326 2.417 14.714 1.00 87.12 75 VAL A C 1
ATOM 574 O O . VAL A 1 75 ? -10.120 1.984 13.881 1.00 87.12 75 VAL A O 1
ATOM 577 N N . GLU A 1 76 ? -9.535 2.354 16.024 1.00 79.19 76 GLU A N 1
ATOM 578 C CA . GLU A 1 76 ? -10.780 1.851 16.597 1.00 79.19 76 GLU A CA 1
ATOM 579 C C . GLU A 1 76 ? -11.965 2.692 16.095 1.00 79.19 76 GLU A C 1
ATOM 581 O O . GLU A 1 76 ? -11.884 3.919 16.033 1.00 79.19 76 GLU A O 1
ATOM 586 N N . GLY A 1 77 ? -13.026 2.031 15.622 1.00 79.12 77 GLY A N 1
ATOM 587 C CA . GLY A 1 77 ? -14.146 2.692 14.936 1.00 79.12 77 GLY A CA 1
ATOM 588 C C . GLY A 1 77 ? -13.801 3.297 13.564 1.00 79.12 77 GLY A C 1
ATOM 589 O O . GLY A 1 77 ? -14.628 3.975 12.956 1.00 79.12 77 GLY A O 1
ATOM 590 N N . GLY A 1 78 ? -12.589 3.074 13.050 1.00 75.56 78 GLY A N 1
ATOM 591 C CA . GLY A 1 78 ? -12.127 3.618 11.780 1.00 75.56 78 GLY A CA 1
ATOM 592 C C . GLY A 1 78 ? -12.872 3.029 10.583 1.00 75.56 78 GLY A C 1
ATOM 593 O O . GLY A 1 78 ? -12.968 1.815 10.425 1.00 75.56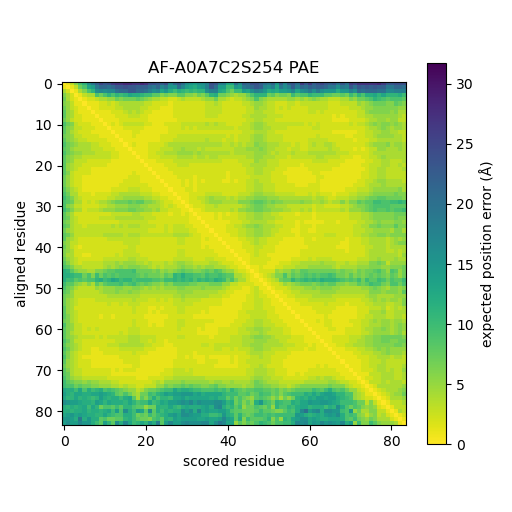 78 GLY A O 1
ATOM 594 N N . TYR A 1 79 ? -13.329 3.900 9.681 1.00 64.69 79 TYR A N 1
ATOM 595 C CA . TYR A 1 79 ? -14.121 3.526 8.500 1.00 64.69 79 TYR A CA 1
ATOM 596 C C . TYR A 1 79 ? -13.412 2.599 7.506 1.00 64.69 79 TYR A C 1
ATOM 598 O O . TYR A 1 79 ? -14.093 1.931 6.727 1.00 64.69 79 TYR A O 1
ATOM 606 N N . VAL A 1 80 ? -12.074 2.612 7.515 1.00 73.06 80 VAL A N 1
ATOM 607 C CA . VAL A 1 80 ? -11.222 2.008 6.483 1.00 73.06 80 VAL A CA 1
ATOM 608 C C . VAL A 1 80 ? -10.212 1.022 7.063 1.00 73.06 80 VAL A C 1
ATOM 610 O O . VAL A 1 80 ? -10.071 -0.083 6.560 1.00 73.06 80 VAL A O 1
ATOM 613 N N . SER A 1 81 ? -9.508 1.391 8.136 1.00 61.59 81 SER A N 1
ATOM 614 C CA . SER A 1 81 ? -8.455 0.543 8.704 1.00 61.59 81 SER A CA 1
ATOM 615 C C . SER A 1 81 ? -8.972 -0.730 9.376 1.00 61.59 81 SER A C 1
ATOM 617 O O . SER A 1 81 ? -8.181 -1.628 9.623 1.00 61.59 81 SER A O 1
ATOM 619 N N . THR A 1 82 ? -10.280 -0.839 9.622 1.00 68.38 82 THR A N 1
ATOM 620 C CA . THR A 1 82 ? -10.943 -2.066 10.093 1.00 68.38 82 THR A CA 1
ATOM 621 C C . THR A 1 82 ? -11.133 -3.120 8.997 1.00 68.38 82 THR A C 1
ATOM 623 O O . THR A 1 82 ? -11.417 -4.268 9.317 1.00 68.38 82 THR A O 1
ATOM 626 N N . TYR A 1 83 ? -10.955 -2.762 7.720 1.00 72.31 83 TYR A N 1
ATOM 627 C CA . TYR A 1 83 ? -10.979 -3.711 6.601 1.00 72.31 83 TYR A CA 1
ATOM 628 C C . TYR A 1 83 ? -9.668 -4.516 6.466 1.00 72.31 83 TYR A C 1
ATOM 630 O O . TYR A 1 83 ? -9.654 -5.560 5.821 1.00 72.31 83 TYR A O 1
ATOM 638 N N . PHE A 1 84 ? -8.570 -4.033 7.060 1.00 63.50 84 PHE A N 1
ATOM 639 C CA . PHE A 1 84 ? -7.207 -4.549 6.882 1.00 63.50 84 PHE A CA 1
ATOM 640 C C . PHE A 1 84 ? -6.705 -5.380 8.087 1.00 63.50 84 PHE A C 1
ATOM 642 O O . PHE A 1 84 ? -6.696 -4.909 9.247 1.00 63.50 84 PHE A O 1
#

Radius of gyration: 13.07 Å; Cα contacts (8 Å, |Δi|>4): 139; chains: 1; bounding box: 36×24×35 Å